Protein AF-A0A924SGI4-F1 (afdb_monomer_lite)

Sequence (155 aa):
MTSPTAPLRDCVLLQVPVRLWARTQEQTDALIRELALVAAGGNDHETPRRLTNLIAALEAYFGGATTNQEEQLFAAVEDGVEVIEELRYRLPVAAGPASRGLGVMLDEADDFCAQGKHLLTLAAGPDVVALRRWWLEQLASQLEGAPPVPWPAGA

Radius of gyration: 16.26 Å; chains: 1; bounding box: 33×49×43 Å

Secondary structure (DSSP, 8-state):
-----PPEEEEEEEEEEHHHHHHHHHHHHHHHHHHHHHHHTT---HHHHHHHHHHHHHHHHHGGGTHHHHHHHHHHHHTT-SEEEEEEEEEETTHHHHHHHHHHHHHHHHHHHHH-TT-GGGPPPHHHHHHHHHHHHHHHHHHHTPPP-PPPTT-

Foldseek 3Di:
DPDPDFDKDKFKEFFAFLVLVVVLVVLVVVLLVVLVVVVVVPDPDPLSVVLNVLVVVCCVQCVVQCVVLVVVSVVCVVVVPRTDRMGMTITGLVVQVSLVVNLVSVVVSLVVLVPDPPNVVSNDDPSSNLSSVLVSNSVNVVSVPDDGDYDDPPD

Structure (mmCIF, N/CA/C/O backbone):
data_AF-A0A924SGI4-F1
#
_entry.id   AF-A0A924SGI4-F1
#
loop_
_atom_site.group_PDB
_atom_site.id
_atom_site.type_symbol
_atom_site.label_atom_id
_atom_site.label_alt_id
_atom_site.label_comp_id
_atom_site.label_asym_id
_atom_site.label_entity_id
_atom_site.label_seq_id
_atom_site.pdbx_PDB_ins_code
_atom_site.Cartn_x
_atom_site.Cartn_y
_atom_site.Cartn_z
_atom_site.occupancy
_atom_site.B_iso_or_equiv
_atom_site.auth_seq_id
_atom_site.auth_comp_id
_atom_site.auth_asym_id
_atom_site.auth_atom_id
_atom_site.pdbx_PDB_model_num
ATOM 1 N N . MET A 1 1 ? 18.188 27.470 -8.641 1.00 36.84 1 MET A N 1
ATOM 2 C CA . MET A 1 1 ? 16.785 27.335 -9.082 1.00 36.84 1 MET A CA 1
ATOM 3 C C . MET A 1 1 ? 16.072 26.504 -8.035 1.00 36.84 1 MET A C 1
ATOM 5 O O . MET A 1 1 ? 16.322 25.312 -7.957 1.00 36.84 1 MET A O 1
ATOM 9 N N . THR A 1 2 ? 15.308 27.138 -7.152 1.00 39.72 2 THR A N 1
ATOM 10 C CA . THR A 1 2 ? 14.459 26.454 -6.171 1.00 39.72 2 THR A CA 1
ATOM 11 C C . THR A 1 2 ? 13.339 25.757 -6.935 1.00 39.72 2 THR A C 1
ATOM 13 O O . THR A 1 2 ? 12.491 26.429 -7.519 1.00 39.72 2 THR A O 1
ATOM 16 N N . SER A 1 3 ? 13.369 24.425 -7.007 1.00 44.03 3 SER A N 1
ATOM 17 C CA . SER A 1 3 ? 12.236 23.654 -7.523 1.00 44.03 3 SER A CA 1
ATOM 18 C C . SER A 1 3 ? 10.982 24.058 -6.742 1.00 44.03 3 SER A C 1
ATOM 20 O O . SER A 1 3 ? 11.062 24.144 -5.513 1.00 44.03 3 SER A O 1
ATOM 22 N N . PRO A 1 4 ? 9.844 24.343 -7.397 1.00 52.75 4 PRO A N 1
ATOM 23 C CA . PRO A 1 4 ? 8.608 24.596 -6.673 1.00 52.75 4 PRO A CA 1
ATOM 24 C C . PRO A 1 4 ? 8.286 23.353 -5.839 1.00 52.75 4 PRO A C 1
ATOM 26 O O . PRO A 1 4 ? 8.143 22.258 -6.382 1.00 52.75 4 PRO A O 1
ATOM 29 N N . THR A 1 5 ? 8.233 23.507 -4.515 1.00 67.12 5 THR A N 1
ATOM 30 C CA . THR A 1 5 ? 7.792 22.447 -3.607 1.00 67.12 5 THR A CA 1
ATOM 31 C C . THR A 1 5 ? 6.384 22.044 -4.032 1.00 67.12 5 THR A C 1
ATOM 33 O O . THR A 1 5 ? 5.474 22.872 -4.013 1.00 67.12 5 THR A O 1
ATOM 36 N N . ALA A 1 6 ? 6.218 20.802 -4.493 1.00 73.25 6 ALA A N 1
ATOM 37 C CA . ALA A 1 6 ? 4.920 20.296 -4.915 1.00 73.25 6 ALA A CA 1
ATOM 38 C C . ALA A 1 6 ? 3.900 20.468 -3.771 1.00 73.25 6 ALA A C 1
ATOM 40 O O . ALA A 1 6 ? 4.258 20.252 -2.609 1.00 73.25 6 ALA A O 1
ATOM 41 N N . PRO A 1 7 ? 2.648 20.872 -4.063 1.00 88.62 7 PRO A N 1
ATOM 42 C CA . PRO A 1 7 ? 1.644 21.060 -3.025 1.00 88.62 7 PRO A CA 1
ATOM 43 C C . PRO A 1 7 ? 1.430 19.746 -2.269 1.00 88.62 7 PRO A C 1
ATOM 45 O O . PRO A 1 7 ? 1.254 18.695 -2.886 1.00 88.62 7 PRO A O 1
ATOM 48 N N . LEU A 1 8 ? 1.464 19.820 -0.939 1.00 91.50 8 LEU A N 1
ATOM 49 C CA . LEU A 1 8 ? 1.222 18.688 -0.047 1.00 91.50 8 LEU A CA 1
ATOM 50 C C . LEU A 1 8 ? -0.250 18.640 0.364 1.00 91.50 8 LEU A C 1
ATOM 52 O O . LEU A 1 8 ? -0.884 19.685 0.533 1.00 91.50 8 LEU A O 1
ATOM 56 N N . ARG A 1 9 ? -0.768 17.436 0.593 1.00 94.50 9 ARG A N 1
ATOM 57 C CA . ARG A 1 9 ? -2.096 17.195 1.152 1.00 94.50 9 ARG A CA 1
ATOM 58 C C . ARG A 1 9 ? -2.033 16.090 2.201 1.00 94.50 9 ARG A C 1
ATOM 60 O O . ARG A 1 9 ? -1.234 15.162 2.084 1.00 94.50 9 ARG A O 1
ATOM 67 N N . ASP A 1 10 ? -2.870 16.227 3.221 1.00 95.12 10 ASP A N 1
ATOM 68 C CA . ASP A 1 10 ? -3.023 15.208 4.249 1.00 95.12 10 ASP A CA 1
ATOM 69 C C . ASP A 1 10 ? -3.932 14.086 3.734 1.00 95.12 10 ASP A C 1
ATOM 71 O O . ASP A 1 10 ? -4.968 14.343 3.114 1.00 95.12 10 ASP A O 1
ATOM 75 N N . CYS A 1 11 ? -3.537 12.846 3.992 1.00 96.50 11 CYS A N 1
ATOM 76 C CA . CYS A 1 11 ? -4.328 11.650 3.722 1.00 96.50 11 CYS A CA 1
ATOM 77 C C . CYS A 1 11 ? -4.420 10.816 4.995 1.00 96.50 11 CYS A C 1
ATOM 79 O O . CYS A 1 11 ? -3.528 10.847 5.842 1.00 96.50 11 CYS A O 1
ATOM 81 N N . VAL A 1 12 ? -5.507 10.074 5.136 1.00 97.44 12 VAL A N 1
ATOM 82 C CA . VAL A 1 12 ? -5.800 9.274 6.316 1.00 97.44 12 VAL A CA 1
ATOM 83 C C . VAL A 1 12 ? -6.255 7.892 5.881 1.00 97.44 12 VAL A C 1
ATOM 85 O O . VAL A 1 12 ? -7.234 7.755 5.150 1.00 97.44 12 VAL A O 1
ATOM 88 N N . LEU A 1 13 ? -5.559 6.864 6.348 1.00 97.81 13 LEU A N 1
ATOM 89 C CA . LEU A 1 13 ? -6.010 5.483 6.248 1.00 97.81 13 LEU A CA 1
ATOM 90 C C . LEU A 1 13 ? -6.712 5.116 7.554 1.00 97.81 13 LEU A C 1
ATOM 92 O O . LEU A 1 13 ? -6.166 5.335 8.633 1.00 97.81 13 LEU A O 1
ATOM 96 N N . LEU A 1 14 ? -7.932 4.595 7.455 1.00 98.12 14 LEU A N 1
ATOM 97 C CA . LEU A 1 14 ? -8.770 4.271 8.609 1.00 98.12 14 LEU A CA 1
ATOM 98 C C . LEU A 1 14 ? -8.930 2.757 8.748 1.00 98.12 14 LEU A C 1
ATOM 100 O O . LEU A 1 14 ? -9.119 2.069 7.743 1.00 98.12 14 LEU A O 1
ATOM 104 N N . GLN A 1 15 ? -8.934 2.269 9.991 1.00 97.56 15 GLN A N 1
ATOM 105 C CA . GLN A 1 15 ? -9.125 0.850 10.330 1.00 97.56 15 GLN A CA 1
ATOM 106 C C . GLN A 1 15 ? -8.076 -0.079 9.695 1.00 97.56 15 GLN A C 1
ATOM 108 O O . GLN A 1 15 ? -8.408 -1.146 9.187 1.00 97.56 15 GLN A O 1
ATOM 113 N N . VAL A 1 16 ? -6.803 0.319 9.696 1.00 97.31 16 VAL A N 1
ATOM 114 C CA . VAL A 1 16 ? -5.733 -0.433 9.025 1.00 97.31 16 VAL A CA 1
ATOM 115 C C . VAL A 1 16 ? -5.503 -1.785 9.722 1.00 97.31 16 VAL A C 1
ATOM 117 O O . VAL A 1 16 ? -5.109 -1.785 10.891 1.00 97.31 16 VAL A O 1
ATOM 120 N N . PRO A 1 17 ? -5.689 -2.930 9.033 1.00 97.00 17 PRO A N 1
ATOM 121 C CA . PRO A 1 17 ? -5.490 -4.258 9.613 1.00 97.00 17 PRO A CA 1
ATOM 122 C C . PRO A 1 17 ? -3.997 -4.614 9.656 1.00 97.00 17 PRO A C 1
ATOM 124 O O . PRO A 1 17 ? -3.409 -5.023 8.652 1.00 97.00 17 PRO A O 1
ATOM 127 N N . VAL A 1 18 ? -3.373 -4.495 10.825 1.00 95.94 18 VAL A N 1
ATOM 128 C CA . VAL A 1 18 ? -1.908 -4.54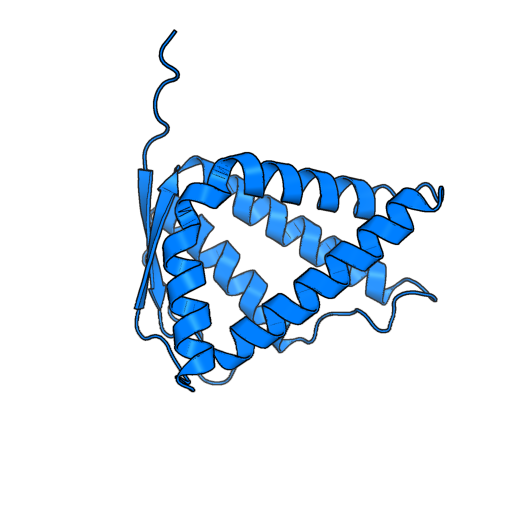8 10.993 1.00 95.94 18 VAL A CA 1
ATOM 129 C C . VAL A 1 18 ? -1.319 -5.885 10.534 1.00 95.94 18 VAL A C 1
ATOM 131 O O . VAL A 1 18 ? -0.344 -5.914 9.784 1.00 95.94 18 VAL A O 1
ATOM 134 N N . ARG A 1 19 ? -1.943 -7.013 10.897 1.00 94.25 19 ARG A N 1
ATOM 135 C CA . ARG A 1 19 ? -1.467 -8.344 10.471 1.00 94.25 19 ARG A CA 1
ATOM 136 C C . ARG A 1 19 ? -1.589 -8.567 8.965 1.00 94.25 19 ARG A C 1
ATOM 138 O O . ARG A 1 19 ? -0.744 -9.228 8.366 1.00 94.25 19 ARG A O 1
ATOM 145 N N . LEU A 1 20 ? -2.651 -8.053 8.344 1.00 94.25 20 LEU A N 1
ATOM 146 C CA . LEU A 1 20 ? -2.824 -8.157 6.895 1.00 94.25 20 LEU A CA 1
ATOM 147 C C . LEU A 1 20 ? -1.830 -7.249 6.167 1.00 94.25 20 LEU A C 1
ATOM 149 O O . LEU A 1 20 ? -1.274 -7.664 5.151 1.00 94.25 20 LEU A O 1
ATOM 153 N N . TRP A 1 21 ? -1.553 -6.066 6.718 1.00 94.75 21 TRP A N 1
ATOM 154 C CA . TRP A 1 21 ? -0.493 -5.190 6.233 1.00 94.75 21 TRP A CA 1
ATOM 155 C C . TRP A 1 21 ? 0.870 -5.883 6.271 1.00 94.75 21 TRP A C 1
ATOM 157 O O . TRP A 1 21 ? 1.521 -5.952 5.233 1.00 94.75 21 TRP A O 1
ATOM 167 N N . ALA A 1 22 ? 1.256 -6.485 7.400 1.00 93.25 22 ALA A N 1
ATOM 168 C CA . ALA A 1 22 ? 2.538 -7.180 7.529 1.00 93.25 22 ALA A CA 1
ATOM 169 C C . ALA A 1 22 ? 2.699 -8.297 6.480 1.00 93.25 22 ALA A C 1
ATOM 171 O O . ALA A 1 22 ? 3.685 -8.334 5.748 1.00 93.25 22 ALA A O 1
ATOM 172 N N . ARG A 1 23 ? 1.674 -9.146 6.314 1.00 91.38 23 ARG A N 1
ATOM 173 C CA . ARG A 1 23 ? 1.669 -10.199 5.278 1.00 91.38 23 ARG A CA 1
ATOM 174 C C . ARG A 1 23 ? 1.727 -9.632 3.857 1.00 91.38 23 ARG A C 1
ATOM 176 O O . ARG A 1 23 ? 2.342 -10.231 2.980 1.00 91.38 23 ARG A O 1
ATOM 183 N N . THR A 1 24 ? 1.086 -8.488 3.625 1.00 90.44 24 THR A N 1
ATOM 184 C CA . THR A 1 24 ? 1.132 -7.788 2.333 1.00 90.44 24 THR A CA 1
ATOM 185 C C . THR A 1 24 ? 2.537 -7.271 2.035 1.00 90.44 24 THR A C 1
ATOM 187 O O . THR A 1 24 ? 2.972 -7.391 0.891 1.00 90.44 24 THR A O 1
ATOM 190 N N . GLN A 1 25 ? 3.262 -6.754 3.035 1.00 88.81 25 GLN A N 1
ATOM 191 C CA . GLN A 1 25 ? 4.662 -6.342 2.872 1.00 88.81 25 GLN A CA 1
ATOM 192 C C . GLN A 1 25 ? 5.547 -7.536 2.507 1.00 88.81 25 GLN A C 1
ATOM 194 O O . GLN A 1 25 ? 6.202 -7.509 1.472 1.00 88.81 25 GLN A O 1
ATOM 199 N N . GLU A 1 26 ? 5.472 -8.630 3.272 1.00 87.81 26 GLU A N 1
ATOM 200 C CA . GLU A 1 26 ? 6.257 -9.846 3.007 1.00 87.81 26 GLU A CA 1
ATOM 201 C C . GLU A 1 26 ? 6.033 -10.397 1.588 1.00 87.81 26 GLU A C 1
ATOM 203 O O . GLU A 1 26 ? 6.987 -10.760 0.894 1.00 87.81 26 GLU A O 1
ATOM 208 N N . GLN A 1 27 ? 4.776 -10.445 1.132 1.00 85.50 27 GLN A N 1
ATOM 209 C CA . GLN A 1 27 ? 4.447 -10.917 -0.216 1.00 85.50 27 GLN A CA 1
ATOM 210 C C . GLN A 1 27 ? 4.896 -9.940 -1.304 1.00 85.50 27 GLN A C 1
ATOM 212 O O . GLN A 1 27 ? 5.402 -10.375 -2.339 1.00 85.50 27 GLN A O 1
ATOM 217 N N . THR A 1 28 ? 4.745 -8.634 -1.079 1.00 82.56 28 THR A N 1
ATOM 218 C CA . THR A 1 28 ? 5.187 -7.613 -2.038 1.00 82.56 28 THR A CA 1
ATOM 219 C C . THR A 1 28 ? 6.709 -7.638 -2.191 1.00 82.56 28 THR A C 1
ATOM 221 O O . THR A 1 28 ? 7.205 -7.633 -3.316 1.00 82.56 28 THR A O 1
ATOM 224 N N . ASP A 1 29 ? 7.455 -7.781 -1.095 1.00 85.12 29 ASP A N 1
ATOM 225 C CA . ASP A 1 29 ? 8.917 -7.893 -1.109 1.00 85.12 29 ASP A CA 1
ATOM 226 C C . ASP A 1 29 ? 9.397 -9.152 -1.838 1.00 85.12 29 ASP A C 1
ATOM 228 O O . ASP A 1 29 ? 10.349 -9.106 -2.628 1.00 85.12 29 ASP A O 1
ATOM 232 N N . ALA A 1 30 ? 8.731 -10.287 -1.599 1.00 84.19 30 ALA A N 1
ATOM 233 C CA . ALA A 1 30 ? 9.010 -11.529 -2.311 1.00 84.19 30 ALA A CA 1
ATOM 234 C C . ALA A 1 30 ? 8.760 -11.370 -3.819 1.00 84.19 30 ALA A C 1
ATOM 236 O O . ALA A 1 30 ? 9.618 -11.730 -4.625 1.00 84.19 30 ALA A O 1
ATOM 237 N N . LEU A 1 31 ? 7.631 -10.764 -4.202 1.00 81.94 31 LEU A N 1
ATOM 238 C CA . LEU A 1 31 ? 7.294 -10.490 -5.598 1.00 81.94 31 LEU A CA 1
ATOM 239 C C . LEU A 1 31 ? 8.346 -9.593 -6.268 1.00 81.94 31 LEU A C 1
ATOM 241 O O . LEU A 1 31 ? 8.846 -9.930 -7.340 1.00 81.94 31 LEU A O 1
ATOM 245 N N . ILE A 1 32 ? 8.724 -8.479 -5.635 1.00 81.44 32 ILE A N 1
ATOM 246 C CA . ILE A 1 32 ? 9.721 -7.540 -6.172 1.00 81.44 32 ILE A CA 1
ATOM 247 C C . ILE A 1 32 ? 11.064 -8.238 -6.390 1.00 81.44 32 ILE A C 1
ATOM 249 O O . ILE A 1 32 ? 11.677 -8.082 -7.450 1.00 81.44 32 ILE A O 1
ATOM 253 N N . ARG A 1 33 ? 11.519 -9.033 -5.413 1.00 83.56 33 ARG A N 1
ATOM 254 C CA . ARG A 1 33 ? 12.778 -9.783 -5.510 1.00 83.56 33 ARG A CA 1
ATOM 255 C C . ARG A 1 33 ? 12.776 -10.737 -6.700 1.00 83.56 33 ARG A C 1
ATOM 257 O O . ARG A 1 33 ? 13.743 -10.778 -7.457 1.00 83.56 33 ARG A O 1
ATOM 264 N N . GLU A 1 34 ? 11.697 -11.483 -6.876 1.00 82.06 34 GLU A N 1
ATOM 265 C CA . GLU A 1 34 ? 11.568 -12.470 -7.947 1.00 82.06 34 GLU A CA 1
ATOM 266 C C . GLU A 1 34 ? 11.459 -11.801 -9.322 1.00 82.06 34 GLU A C 1
ATOM 268 O O . GLU A 1 34 ? 12.141 -12.201 -10.267 1.00 82.06 34 GLU A O 1
ATOM 273 N N . LEU A 1 35 ? 10.703 -10.706 -9.437 1.00 79.25 35 LEU A N 1
ATOM 274 C CA . LEU A 1 35 ? 10.652 -9.908 -10.664 1.00 79.25 35 LEU A CA 1
ATOM 275 C C . LEU A 1 35 ? 12.019 -9.313 -11.024 1.00 79.25 35 LEU A C 1
ATOM 277 O O . LEU A 1 35 ? 12.377 -9.278 -12.203 1.00 79.25 35 LEU A O 1
ATOM 281 N N . ALA A 1 36 ? 12.809 -8.893 -10.033 1.00 81.56 36 ALA A N 1
ATOM 282 C CA . ALA A 1 36 ? 14.176 -8.431 -10.256 1.00 81.56 36 ALA A CA 1
ATOM 283 C C . ALA A 1 36 ? 15.087 -9.555 -10.784 1.00 81.56 36 ALA A C 1
ATOM 285 O O . ALA A 1 36 ? 15.871 -9.322 -11.706 1.00 81.56 36 ALA A O 1
ATOM 286 N N . LEU A 1 37 ? 14.952 -10.783 -10.267 1.00 81.50 37 LEU A N 1
ATOM 287 C CA . LEU A 1 37 ? 15.678 -11.953 -10.777 1.00 81.50 37 LEU A CA 1
ATOM 288 C C . LEU A 1 37 ? 15.281 -12.284 -12.222 1.00 81.50 37 LEU A C 1
ATOM 290 O O . LEU A 1 37 ? 16.154 -12.510 -13.062 1.00 81.50 37 LEU A O 1
ATOM 294 N N . VAL A 1 38 ? 13.983 -12.253 -12.537 1.00 79.12 38 VAL A N 1
ATOM 295 C CA . VAL A 1 38 ? 13.476 -12.475 -13.902 1.00 79.12 38 VAL A CA 1
ATOM 296 C C . VAL A 1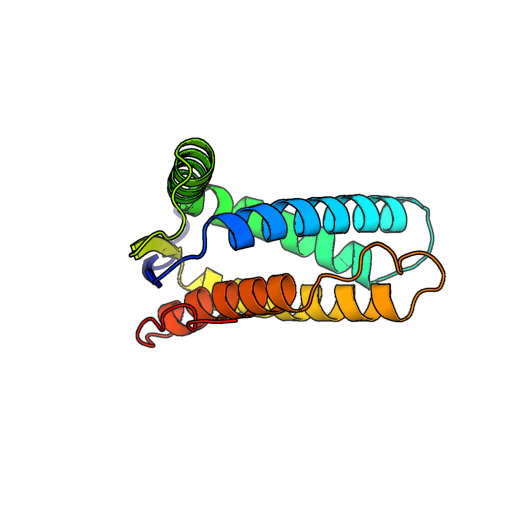 38 ? 13.997 -11.404 -14.863 1.00 79.12 38 VAL A C 1
ATOM 298 O O . VAL A 1 38 ? 14.455 -11.742 -15.954 1.00 79.12 38 VAL A O 1
ATOM 301 N N . ALA A 1 39 ? 13.988 -10.132 -14.452 1.00 78.00 39 ALA A N 1
ATOM 302 C CA . ALA A 1 39 ? 14.514 -9.026 -15.251 1.00 78.00 39 ALA A CA 1
ATOM 303 C C . ALA A 1 39 ? 16.030 -9.144 -15.501 1.00 78.00 39 ALA A C 1
ATOM 305 O O . ALA A 1 39 ? 16.506 -8.792 -16.580 1.00 78.00 39 ALA A O 1
ATOM 306 N N . ALA A 1 40 ? 16.793 -9.659 -14.531 1.00 78.06 40 ALA A N 1
ATOM 307 C CA . ALA A 1 40 ? 18.234 -9.880 -14.661 1.00 78.06 40 ALA A CA 1
ATOM 308 C C . ALA A 1 40 ? 18.588 -11.125 -15.498 1.00 78.06 40 ALA A C 1
ATOM 310 O O . ALA A 1 40 ? 19.658 -11.176 -16.104 1.00 78.06 40 ALA A O 1
ATOM 311 N N . GLY A 1 41 ? 17.698 -12.121 -15.557 1.00 73.12 41 GLY A N 1
ATOM 312 C CA . GLY A 1 41 ? 17.908 -13.406 -16.233 1.00 73.12 41 GLY A CA 1
ATOM 313 C C . GLY A 1 41 ? 17.927 -13.364 -17.767 1.00 73.12 41 GLY A C 1
ATOM 314 O O . GLY A 1 41 ? 18.056 -14.413 -18.392 1.00 73.12 41 GLY A O 1
ATOM 315 N N . GLY A 1 42 ? 17.794 -12.188 -18.389 1.00 59.12 42 GLY A N 1
ATOM 316 C CA . GLY A 1 42 ? 17.930 -12.007 -19.840 1.00 59.12 42 GLY A CA 1
ATOM 317 C C . GLY A 1 42 ? 16.740 -12.488 -20.680 1.00 59.12 42 GLY A C 1
ATOM 318 O O . GLY A 1 42 ? 16.798 -12.401 -21.905 1.00 59.12 42 GLY A O 1
ATOM 319 N N . ASN A 1 43 ? 15.657 -12.959 -20.052 1.00 61.94 43 ASN A N 1
ATOM 320 C CA . ASN A 1 43 ? 14.380 -13.122 -20.740 1.00 61.94 43 ASN A CA 1
ATOM 321 C C . ASN A 1 43 ? 13.763 -11.733 -20.965 1.00 61.94 43 ASN A C 1
ATOM 323 O O . ASN A 1 43 ? 13.666 -10.939 -20.030 1.00 61.94 43 ASN A O 1
ATOM 327 N N . ASP A 1 44 ? 13.351 -11.441 -22.200 1.00 62.34 44 ASP A N 1
ATOM 328 C CA . ASP A 1 44 ? 12.823 -10.138 -22.627 1.00 62.34 44 ASP A CA 1
ATOM 329 C C . ASP A 1 44 ? 11.383 -9.928 -22.117 1.00 62.34 44 ASP A C 1
ATOM 331 O O . ASP A 1 44 ? 10.407 -9.924 -22.867 1.00 62.34 44 ASP A O 1
ATOM 335 N N . HIS A 1 45 ? 11.227 -9.847 -20.795 1.00 70.12 45 HIS A N 1
ATOM 336 C CA . HIS A 1 45 ? 9.950 -9.585 -20.146 1.00 70.12 45 HIS A CA 1
ATOM 337 C C . HIS A 1 45 ? 9.850 -8.099 -19.798 1.00 70.12 45 HIS A C 1
ATOM 339 O O . HIS A 1 45 ? 10.527 -7.587 -18.903 1.00 70.12 45 HIS A O 1
ATOM 345 N N . GLU A 1 46 ? 8.975 -7.393 -20.513 1.00 78.25 46 GLU A N 1
ATOM 346 C CA . GLU A 1 46 ? 8.762 -5.956 -20.330 1.00 78.25 46 GLU A CA 1
ATOM 347 C C . GLU A 1 46 ? 8.157 -5.626 -18.952 1.00 78.25 46 GLU A C 1
ATOM 349 O O . GLU A 1 46 ? 8.575 -4.653 -18.318 1.00 78.25 46 GLU A O 1
ATOM 354 N N . THR A 1 47 ? 7.223 -6.454 -18.466 1.00 79.94 47 THR A N 1
ATOM 355 C CA . THR A 1 47 ? 6.464 -6.224 -17.223 1.00 79.94 47 THR A CA 1
ATOM 356 C C . THR A 1 47 ? 7.350 -6.173 -15.968 1.00 79.94 47 THR A C 1
ATOM 358 O O . THR A 1 47 ? 7.318 -5.142 -15.291 1.00 79.94 47 THR A O 1
ATOM 361 N N . PRO A 1 48 ? 8.214 -7.174 -15.670 1.00 80.31 48 PRO A N 1
ATOM 362 C CA . PRO A 1 48 ? 9.111 -7.116 -14.511 1.00 80.31 48 PRO A CA 1
ATOM 363 C C . PRO A 1 48 ? 10.007 -5.872 -14.500 1.00 80.31 48 PRO A C 1
ATOM 365 O O . PRO A 1 48 ? 10.150 -5.220 -13.469 1.00 80.31 48 PRO A O 1
ATOM 368 N N . ARG A 1 49 ? 10.566 -5.492 -15.658 1.00 80.62 49 ARG A N 1
ATOM 369 C CA . ARG A 1 49 ? 11.444 -4.318 -15.784 1.00 80.62 49 ARG A CA 1
ATOM 370 C C . ARG A 1 49 ? 10.699 -3.003 -15.558 1.00 80.62 49 ARG A C 1
ATOM 372 O O . ARG A 1 49 ? 11.245 -2.070 -14.975 1.00 80.62 49 ARG A O 1
ATOM 379 N N . ARG A 1 50 ? 9.469 -2.887 -16.061 1.00 83.38 50 ARG A N 1
ATOM 380 C CA . ARG A 1 50 ? 8.654 -1.678 -15.884 1.00 83.38 50 ARG A CA 1
ATOM 381 C C . ARG A 1 50 ? 8.248 -1.481 -14.428 1.00 83.38 50 ARG A C 1
ATOM 383 O O . ARG A 1 50 ? 8.370 -0.363 -13.933 1.00 83.38 50 ARG A O 1
ATOM 390 N N . LEU A 1 51 ? 7.832 -2.551 -13.755 1.00 79.88 51 LEU A N 1
ATOM 391 C CA . LEU A 1 51 ? 7.415 -2.489 -12.358 1.00 79.88 51 LEU A CA 1
ATOM 392 C C . LEU A 1 51 ? 8.584 -2.141 -11.424 1.00 79.88 51 LEU A C 1
ATOM 394 O O . LEU A 1 51 ? 8.450 -1.223 -10.618 1.00 79.88 51 LEU A O 1
ATOM 398 N N . THR A 1 52 ? 9.753 -2.777 -11.571 1.00 80.88 52 THR A N 1
ATOM 399 C CA . THR A 1 52 ? 10.923 -2.454 -10.729 1.00 80.88 52 THR A CA 1
ATOM 400 C C . THR A 1 52 ? 11.397 -1.011 -10.911 1.00 80.88 52 THR A C 1
ATOM 402 O O . THR A 1 52 ? 11.706 -0.338 -9.930 1.00 80.88 52 THR A O 1
ATOM 405 N N . ASN A 1 53 ? 11.380 -0.491 -12.143 1.00 84.62 53 ASN A N 1
ATOM 406 C CA . ASN A 1 53 ? 11.705 0.913 -12.408 1.00 84.62 53 ASN A CA 1
ATOM 407 C C . ASN A 1 53 ? 10.695 1.883 -11.778 1.00 84.62 53 ASN A C 1
ATOM 409 O O . ASN A 1 53 ? 11.093 2.934 -11.274 1.00 84.62 53 ASN A O 1
ATOM 413 N N . LEU A 1 54 ? 9.398 1.557 -11.817 1.00 83.31 54 LEU A N 1
ATOM 414 C CA . LEU A 1 54 ? 8.370 2.397 -11.207 1.00 83.31 54 LEU A CA 1
ATOM 415 C C . LEU A 1 54 ? 8.525 2.437 -9.684 1.00 83.31 54 LEU A C 1
ATOM 417 O O . LEU A 1 54 ? 8.488 3.521 -9.111 1.00 83.31 54 LEU A O 1
ATOM 421 N N . ILE A 1 55 ? 8.745 1.288 -9.042 1.00 82.12 55 ILE A N 1
ATOM 422 C CA . ILE A 1 55 ? 8.948 1.203 -7.588 1.00 82.12 55 ILE A CA 1
ATOM 423 C C . ILE A 1 55 ? 10.161 2.036 -7.167 1.00 82.12 55 ILE A C 1
ATOM 425 O O . ILE A 1 55 ? 10.022 2.918 -6.323 1.00 82.12 55 ILE A O 1
ATOM 429 N N . ALA A 1 56 ? 11.308 1.858 -7.831 1.00 83.56 56 ALA A N 1
ATOM 430 C CA . ALA A 1 56 ? 12.516 2.627 -7.532 1.00 83.56 56 ALA A CA 1
ATOM 431 C C . ALA A 1 56 ? 12.306 4.145 -7.700 1.00 83.56 56 ALA A C 1
ATOM 433 O O . ALA A 1 56 ? 12.822 4.947 -6.921 1.00 83.56 56 ALA A O 1
ATOM 434 N N . ALA A 1 57 ? 11.525 4.561 -8.704 1.00 83.06 57 ALA A N 1
ATOM 435 C CA . ALA A 1 57 ? 11.166 5.963 -8.871 1.00 83.06 57 ALA A CA 1
ATOM 436 C C . ALA A 1 57 ? 10.281 6.457 -7.713 1.00 83.06 57 ALA A C 1
ATOM 438 O O . ALA A 1 57 ? 10.547 7.515 -7.148 1.00 83.06 57 ALA A O 1
ATOM 439 N N . LEU A 1 58 ? 9.251 5.701 -7.329 1.00 80.94 58 LEU A N 1
ATOM 440 C CA . LEU A 1 58 ? 8.352 6.075 -6.235 1.00 80.94 58 LEU A CA 1
ATOM 441 C C . LEU A 1 58 ? 9.084 6.189 -4.896 1.00 80.94 58 LEU A C 1
ATOM 443 O O . LEU A 1 58 ? 8.882 7.175 -4.193 1.00 80.94 58 LEU A O 1
ATOM 447 N N . GLU A 1 59 ? 9.972 5.249 -4.577 1.00 82.56 59 GLU A N 1
ATOM 448 C CA . GLU A 1 59 ? 10.818 5.305 -3.380 1.00 82.56 59 GLU A CA 1
ATOM 449 C C . GLU A 1 59 ? 11.694 6.564 -3.373 1.00 82.56 59 GLU A C 1
ATOM 451 O O . GLU A 1 59 ? 11.737 7.290 -2.379 1.00 82.56 59 GLU A O 1
ATOM 456 N N . ALA A 1 60 ? 12.327 6.888 -4.505 1.00 81.62 60 ALA A N 1
ATOM 457 C CA . ALA A 1 60 ? 13.166 8.077 -4.625 1.00 81.62 60 ALA A CA 1
ATOM 458 C C . ALA A 1 60 ? 12.379 9.393 -4.469 1.00 81.62 60 ALA A C 1
ATOM 460 O O . ALA A 1 60 ? 12.909 10.369 -3.934 1.00 81.62 60 ALA A O 1
ATOM 461 N N . TYR A 1 61 ? 11.128 9.439 -4.938 1.00 76.88 61 TYR A N 1
ATOM 462 C CA . TYR A 1 61 ? 10.299 10.647 -4.895 1.00 76.88 61 TYR A CA 1
ATOM 463 C C . TYR A 1 61 ? 9.483 10.799 -3.606 1.00 76.88 61 TYR A C 1
ATOM 465 O O . TYR A 1 61 ? 9.214 11.932 -3.198 1.00 76.88 61 TYR A O 1
ATOM 473 N N . PHE A 1 62 ? 9.081 9.695 -2.972 1.00 76.88 62 PHE A N 1
ATOM 474 C CA . PHE A 1 62 ? 8.102 9.703 -1.882 1.00 76.88 62 PHE A CA 1
ATOM 475 C C . PHE A 1 62 ? 8.551 8.982 -0.607 1.00 76.88 62 PHE A C 1
ATOM 477 O O . PHE A 1 62 ? 7.905 9.183 0.417 1.00 76.88 62 PHE A O 1
ATOM 484 N N . GLY A 1 63 ? 9.655 8.225 -0.610 1.00 75.69 63 GLY A N 1
ATOM 485 C CA . GLY A 1 63 ? 10.059 7.402 0.541 1.00 75.69 63 GLY A CA 1
ATOM 486 C C . GLY A 1 63 ? 10.295 8.195 1.832 1.00 75.69 63 GLY A C 1
ATOM 487 O O . GLY A 1 63 ? 9.922 7.762 2.916 1.00 75.69 63 GLY A O 1
ATOM 488 N N . GLY A 1 64 ? 10.811 9.425 1.734 1.00 79.31 64 GLY A N 1
ATOM 489 C CA . GLY A 1 64 ? 10.970 10.295 2.908 1.00 79.31 64 GLY A CA 1
ATOM 490 C C . GLY A 1 64 ? 9.650 10.802 3.508 1.00 79.31 64 GLY A C 1
ATOM 491 O O . GLY A 1 64 ? 9.636 11.284 4.637 1.00 79.31 64 GLY A O 1
ATOM 492 N N . ALA A 1 65 ? 8.541 10.727 2.764 1.00 77.38 65 ALA A N 1
ATOM 493 C CA . ALA A 1 65 ? 7.224 11.170 3.217 1.00 77.38 65 ALA A CA 1
ATOM 494 C C . ALA A 1 65 ? 6.429 10.070 3.948 1.00 77.38 65 ALA A C 1
ATOM 496 O O . ALA A 1 65 ? 5.382 10.381 4.518 1.00 77.38 65 ALA A O 1
ATOM 497 N N . THR A 1 66 ? 6.907 8.817 3.932 1.00 83.19 66 THR A N 1
ATOM 498 C CA . THR A 1 66 ? 6.227 7.644 4.518 1.00 83.19 66 THR A CA 1
ATOM 499 C C . THR A 1 66 ? 6.980 6.996 5.681 1.00 83.19 66 THR A C 1
ATOM 501 O O . THR A 1 66 ? 6.392 6.180 6.387 1.00 83.19 66 THR A O 1
ATOM 504 N N . THR A 1 67 ? 8.237 7.382 5.938 1.00 83.44 67 THR A N 1
ATOM 505 C CA . THR A 1 67 ? 9.114 6.736 6.936 1.00 83.44 67 THR A CA 1
ATOM 506 C C . THR A 1 67 ? 8.502 6.662 8.338 1.00 83.44 67 THR A C 1
ATOM 508 O O . THR A 1 67 ? 8.550 5.621 8.981 1.00 83.44 67 THR A O 1
ATOM 511 N N . ASN A 1 68 ? 7.881 7.742 8.821 1.00 87.19 68 ASN A N 1
ATOM 512 C CA . ASN A 1 68 ? 7.287 7.758 10.164 1.00 87.19 68 ASN A CA 1
ATOM 513 C C . ASN A 1 68 ? 6.101 6.780 10.274 1.00 87.19 68 ASN A C 1
ATOM 515 O O . ASN A 1 68 ? 5.922 6.102 11.280 1.00 87.19 68 ASN A O 1
ATOM 519 N N . GLN A 1 69 ? 5.300 6.680 9.214 1.00 92.50 69 GLN A N 1
ATOM 520 C CA . GLN A 1 69 ? 4.143 5.794 9.160 1.00 92.50 69 GLN A CA 1
ATOM 521 C C . GLN A 1 69 ? 4.571 4.329 9.059 1.00 92.50 69 GLN A C 1
ATOM 523 O O . GLN A 1 69 ? 3.932 3.472 9.663 1.00 92.50 69 GLN A O 1
ATOM 528 N N . GLU A 1 70 ? 5.652 4.045 8.333 1.00 89.69 70 GLU A N 1
ATOM 529 C CA . GLU A 1 70 ? 6.284 2.723 8.307 1.00 89.69 70 GLU A CA 1
ATOM 530 C C . GLU A 1 70 ? 6.765 2.324 9.707 1.00 89.69 70 GLU A C 1
ATOM 532 O O . GLU A 1 70 ? 6.395 1.257 10.188 1.00 89.69 70 GLU A O 1
ATOM 537 N N . GLU A 1 71 ? 7.492 3.201 10.408 1.00 92.62 71 GLU A N 1
ATOM 538 C CA . GLU A 1 71 ? 7.911 2.973 11.801 1.00 92.62 71 GLU A CA 1
ATOM 539 C C . GLU A 1 71 ? 6.713 2.704 12.726 1.00 92.62 71 GLU A C 1
ATOM 541 O O . GLU A 1 71 ? 6.745 1.769 13.527 1.00 92.62 71 GLU A O 1
ATOM 546 N N . GLN A 1 72 ? 5.628 3.475 12.589 1.00 95.00 72 GLN A N 1
ATOM 547 C CA . GLN A 1 72 ? 4.403 3.275 13.365 1.00 95.00 72 GLN A CA 1
ATOM 548 C C . GLN A 1 72 ? 3.758 1.906 13.094 1.00 95.00 72 GLN A C 1
ATOM 550 O O . GLN A 1 72 ? 3.287 1.251 14.024 1.00 95.00 72 GLN A O 1
ATOM 555 N N . LEU A 1 73 ? 3.721 1.468 11.834 1.00 95.00 73 LEU A N 1
ATOM 556 C CA . LEU A 1 73 ? 3.178 0.164 11.453 1.00 95.00 73 LEU A CA 1
ATOM 557 C C . LEU A 1 73 ? 4.044 -0.986 11.972 1.00 95.00 73 LEU A C 1
ATOM 559 O O . LEU A 1 73 ? 3.501 -1.956 12.497 1.00 95.00 73 LEU A O 1
ATOM 563 N N . PHE A 1 74 ? 5.371 -0.871 11.882 1.00 94.50 74 PHE A N 1
ATOM 564 C CA . PHE A 1 74 ? 6.282 -1.873 12.434 1.00 94.50 74 PHE A CA 1
ATOM 565 C C . PHE A 1 74 ? 6.143 -1.990 13.953 1.00 94.50 74 PHE A C 1
ATOM 567 O O . PHE A 1 74 ? 5.978 -3.100 14.453 1.00 94.50 74 PHE A O 1
ATOM 574 N N . ALA A 1 75 ? 6.097 -0.867 14.675 1.00 96.31 75 ALA A N 1
ATOM 575 C CA . ALA A 1 75 ? 5.854 -0.877 16.117 1.00 96.31 75 ALA A CA 1
ATOM 576 C C . ALA A 1 75 ? 4.503 -1.531 16.462 1.00 96.31 75 ALA A C 1
ATOM 578 O O . ALA A 1 75 ? 4.418 -2.352 17.370 1.00 96.31 75 ALA A O 1
ATOM 579 N N . ALA A 1 76 ? 3.450 -1.244 15.690 1.00 96.81 76 ALA A N 1
ATOM 580 C CA . ALA A 1 76 ? 2.140 -1.866 15.879 1.00 96.81 76 ALA A CA 1
ATOM 581 C C . ALA A 1 76 ? 2.172 -3.394 15.677 1.00 96.81 76 ALA A C 1
ATOM 583 O O . ALA A 1 76 ? 1.487 -4.120 16.400 1.00 96.81 76 ALA A O 1
ATOM 584 N N . VAL A 1 77 ? 2.972 -3.893 14.725 1.00 96.25 77 VAL A N 1
ATOM 585 C CA . VAL A 1 77 ? 3.203 -5.337 14.547 1.00 96.25 77 VAL A CA 1
ATOM 586 C C . VAL A 1 77 ? 3.898 -5.930 15.771 1.00 96.25 77 VAL A C 1
ATOM 588 O O . VAL A 1 77 ? 3.451 -6.962 16.274 1.00 96.25 77 VAL A O 1
ATOM 591 N N . GLU A 1 78 ? 4.963 -5.289 16.257 1.00 96.19 78 GLU A N 1
ATOM 592 C CA . GLU A 1 78 ? 5.728 -5.747 17.425 1.00 96.19 78 GLU A CA 1
ATOM 593 C C . GLU A 1 78 ? 4.874 -5.783 18.701 1.00 96.19 78 GLU A C 1
ATOM 595 O O . GLU A 1 78 ? 4.931 -6.752 19.460 1.00 96.19 78 GLU A O 1
ATOM 600 N N . ASP A 1 79 ? 4.020 -4.776 18.887 1.00 96.94 79 ASP A N 1
ATOM 601 C CA . ASP A 1 79 ? 3.111 -4.654 20.029 1.00 96.94 79 ASP A CA 1
ATOM 602 C C . ASP A 1 79 ? 1.871 -5.567 19.926 1.00 96.94 79 ASP A C 1
ATOM 604 O O . ASP A 1 79 ? 1.068 -5.647 20.860 1.00 96.94 79 ASP A O 1
ATOM 608 N N . GLY A 1 80 ? 1.688 -6.269 18.802 1.00 96.62 80 GLY A N 1
ATOM 609 C CA . GLY A 1 80 ? 0.535 -7.142 18.574 1.00 96.62 80 GLY A CA 1
ATOM 610 C C . GLY A 1 80 ? -0.789 -6.388 18.417 1.00 96.62 80 GLY A C 1
ATOM 611 O O . GLY A 1 80 ? -1.853 -6.942 18.700 1.00 96.62 80 GLY A O 1
ATOM 612 N N . VAL A 1 81 ? -0.737 -5.129 17.979 1.00 97.62 81 VAL A N 1
ATOM 613 C CA . VAL A 1 81 ? -1.922 -4.333 17.648 1.00 97.62 81 VAL A CA 1
ATOM 614 C C . VAL A 1 81 ? -2.619 -4.971 16.449 1.00 97.62 81 VAL A C 1
ATOM 616 O O . VAL A 1 81 ? -1.994 -5.246 15.432 1.00 97.62 81 VAL A O 1
ATOM 619 N N . GLU A 1 82 ? -3.927 -5.203 16.548 1.00 96.00 82 GLU A N 1
ATOM 620 C CA . GLU A 1 82 ? -4.693 -5.799 15.444 1.00 96.00 82 GLU A CA 1
ATOM 621 C C . GLU A 1 82 ? -5.101 -4.757 14.394 1.00 96.00 82 GLU A C 1
ATOM 623 O O . GLU A 1 82 ? -5.069 -5.028 13.191 1.00 96.00 82 GLU A O 1
ATOM 628 N N . VAL A 1 83 ? -5.474 -3.557 14.849 1.00 96.75 83 VAL A N 1
ATOM 629 C CA . VAL A 1 83 ? -6.002 -2.477 14.011 1.00 96.75 83 VAL A CA 1
ATOM 630 C C . VAL A 1 83 ? -5.419 -1.135 14.442 1.00 96.75 83 VAL A C 1
ATOM 632 O O . VAL A 1 83 ? -5.434 -0.800 15.625 1.00 96.75 83 VAL A O 1
ATOM 635 N N . ILE A 1 84 ? -4.958 -0.341 13.474 1.00 97.19 84 ILE A N 1
ATOM 636 C CA . ILE A 1 84 ? -4.702 1.089 13.670 1.00 97.19 84 ILE A CA 1
ATOM 637 C C . ILE A 1 84 ? -5.953 1.850 13.227 1.00 97.19 84 ILE A C 1
ATOM 639 O O . ILE A 1 84 ? -6.312 1.845 12.049 1.00 97.19 84 ILE A O 1
ATOM 643 N N . GLU A 1 85 ? -6.611 2.516 14.176 1.00 97.12 85 GLU A N 1
ATOM 644 C CA . GLU A 1 85 ? -7.834 3.295 13.929 1.00 97.12 85 GLU A CA 1
ATOM 645 C C . GLU A 1 85 ? -7.628 4.351 12.838 1.00 97.12 85 GLU A C 1
ATOM 647 O O . GLU A 1 85 ? -8.478 4.527 11.963 1.00 97.12 85 GLU A O 1
ATOM 652 N N . GLU A 1 86 ? -6.476 5.024 12.883 1.00 96.88 86 GLU A N 1
ATOM 653 C CA . GLU A 1 86 ? -6.136 6.139 12.016 1.00 96.88 86 GLU A CA 1
ATOM 654 C C . GLU A 1 86 ? -4.622 6.226 11.773 1.00 96.88 86 GLU A C 1
ATOM 656 O O . GLU A 1 86 ? -3.837 6.361 12.713 1.00 96.88 86 GLU A O 1
ATOM 661 N N . LEU A 1 87 ? -4.216 6.198 10.504 1.00 96.88 87 LEU A N 1
ATOM 662 C CA . LEU A 1 87 ? -2.836 6.386 10.063 1.00 96.88 87 LEU A CA 1
ATOM 663 C C . LEU A 1 87 ? -2.760 7.579 9.106 1.00 96.88 87 LEU A C 1
ATOM 665 O O . LEU A 1 87 ? -3.407 7.592 8.057 1.00 96.88 87 LEU A O 1
ATOM 669 N N . ARG A 1 88 ? -1.991 8.606 9.476 1.00 96.19 88 ARG A N 1
ATOM 670 C CA . ARG A 1 88 ? -1.955 9.892 8.764 1.00 96.19 88 ARG A CA 1
ATOM 671 C C . ARG A 1 88 ? -0.712 10.018 7.905 1.00 96.19 88 ARG A C 1
ATOM 673 O O . ARG A 1 88 ? 0.391 9.840 8.402 1.00 96.19 88 ARG A O 1
ATOM 680 N N . TYR A 1 89 ? -0.894 10.450 6.667 1.00 94.25 89 TYR A N 1
ATOM 681 C CA . TYR A 1 89 ? 0.159 10.767 5.710 1.00 94.25 89 TYR A CA 1
ATOM 682 C C . TYR A 1 89 ? 0.099 12.234 5.311 1.00 94.25 89 TYR A C 1
ATOM 684 O O . TYR A 1 89 ? -0.975 12.835 5.287 1.00 94.25 89 TYR A O 1
ATOM 692 N N . ARG A 1 90 ? 1.247 12.788 4.917 1.00 92.56 90 ARG A N 1
ATOM 693 C CA . ARG A 1 90 ? 1.326 14.095 4.262 1.00 92.56 90 ARG A CA 1
ATOM 694 C C . ARG A 1 90 ? 2.119 13.964 2.972 1.00 92.56 90 ARG A C 1
ATOM 696 O O . ARG A 1 90 ? 3.345 13.920 2.995 1.00 92.56 90 ARG A O 1
ATOM 703 N N . LEU A 1 91 ? 1.411 13.896 1.850 1.00 91.69 91 LEU A N 1
ATOM 704 C CA . LEU A 1 91 ? 1.985 13.508 0.562 1.00 91.69 91 LEU A CA 1
ATOM 705 C C . LEU A 1 91 ? 1.888 14.641 -0.460 1.00 91.69 91 LEU A C 1
ATOM 707 O O . LEU A 1 91 ? 0.938 15.427 -0.426 1.00 91.69 91 LEU A O 1
ATOM 711 N N . PRO A 1 92 ? 2.831 14.731 -1.412 1.00 92.00 92 PRO A N 1
ATOM 712 C CA . PRO A 1 92 ? 2.651 15.563 -2.591 1.00 92.00 92 PRO A CA 1
ATOM 713 C C . PRO A 1 92 ? 1.417 15.124 -3.378 1.00 92.00 92 PRO A C 1
ATOM 715 O O . PRO A 1 92 ? 1.217 13.935 -3.600 1.00 92.00 92 PRO A O 1
ATOM 718 N N . VAL A 1 93 ? 0.640 16.075 -3.899 1.00 91.69 93 VAL A N 1
ATOM 719 C CA . VAL A 1 93 ? -0.521 15.778 -4.765 1.00 91.69 93 VAL A CA 1
ATOM 720 C C . VAL A 1 93 ? -0.124 14.929 -5.981 1.00 91.69 93 VAL A C 1
ATOM 722 O O . VAL A 1 93 ? -0.899 14.095 -6.441 1.00 91.69 93 VAL A O 1
ATOM 725 N N . ALA A 1 94 ? 1.117 15.072 -6.457 1.00 89.12 94 ALA A N 1
ATOM 726 C CA . ALA A 1 94 ? 1.675 14.262 -7.539 1.00 89.12 94 ALA A CA 1
ATOM 727 C C . ALA A 1 94 ? 1.765 12.755 -7.221 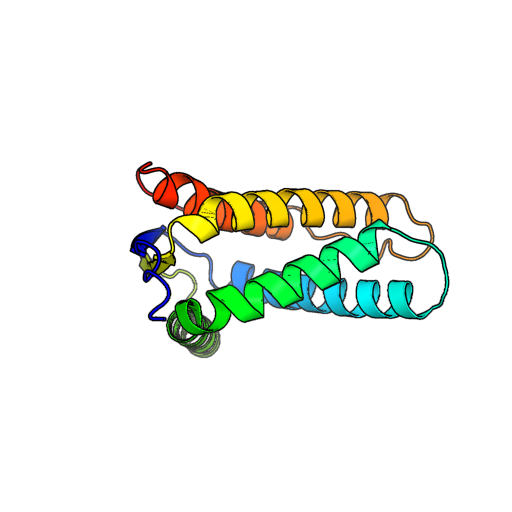1.00 89.12 94 ALA A C 1
ATOM 729 O O . ALA A 1 94 ? 1.872 11.957 -8.150 1.00 89.12 94 ALA A O 1
ATOM 730 N N . ALA A 1 95 ? 1.696 12.353 -5.947 1.00 90.38 95 ALA A N 1
ATOM 731 C CA . ALA A 1 95 ? 1.677 10.946 -5.561 1.00 90.38 95 ALA A CA 1
ATOM 732 C C . ALA A 1 95 ? 0.386 10.238 -6.000 1.00 90.38 95 ALA A C 1
ATOM 734 O O . ALA A 1 95 ? 0.426 9.041 -6.240 1.00 90.38 95 ALA A O 1
ATOM 735 N N . GLY A 1 96 ? -0.732 10.950 -6.197 1.00 92.56 96 GLY A N 1
ATOM 736 C CA . GLY A 1 96 ? -2.019 10.328 -6.535 1.00 92.56 96 GLY A CA 1
ATOM 737 C C . GLY A 1 96 ? -1.988 9.541 -7.853 1.00 92.56 96 GLY A C 1
ATOM 738 O O . GLY A 1 96 ? -2.200 8.326 -7.842 1.00 92.56 96 GLY A O 1
ATOM 739 N N . PRO A 1 97 ? -1.644 10.178 -8.990 1.00 90.69 97 PRO A N 1
ATOM 740 C CA . PRO A 1 97 ? -1.460 9.470 -10.258 1.00 90.69 97 PRO A CA 1
ATOM 741 C C . PRO A 1 97 ? -0.404 8.359 -10.180 1.00 90.69 97 PRO A C 1
ATOM 743 O O . PRO A 1 97 ? -0.542 7.324 -10.830 1.00 90.69 97 PRO A O 1
ATOM 746 N N . ALA A 1 98 ? 0.633 8.559 -9.365 1.00 88.69 98 ALA A N 1
ATOM 747 C CA . ALA A 1 98 ? 1.715 7.603 -9.179 1.00 88.69 98 ALA A CA 1
ATOM 748 C C . ALA A 1 98 ? 1.236 6.336 -8.435 1.00 88.69 98 ALA A C 1
ATOM 750 O O . ALA A 1 98 ? 1.525 5.224 -8.876 1.00 88.69 98 ALA A O 1
ATOM 751 N N . SER A 1 99 ? 0.419 6.488 -7.385 1.00 90.69 99 SER A N 1
ATOM 752 C CA . SER A 1 99 ? -0.241 5.390 -6.665 1.00 90.69 99 SER A CA 1
ATOM 753 C C . SER A 1 99 ? -1.180 4.592 -7.570 1.00 90.69 99 SER A C 1
ATOM 755 O O . SER A 1 99 ? -1.148 3.362 -7.543 1.00 90.69 99 SER A O 1
ATOM 757 N N . ARG A 1 100 ? -1.968 5.265 -8.425 1.00 92.56 100 ARG A N 1
ATOM 758 C CA . ARG A 1 100 ? -2.825 4.586 -9.417 1.00 92.56 100 ARG A CA 1
ATOM 759 C C . ARG A 1 100 ? -1.991 3.776 -10.413 1.00 92.56 100 ARG A C 1
ATOM 761 O O . ARG A 1 100 ? -2.300 2.616 -10.670 1.00 92.56 100 ARG A O 1
ATOM 768 N N . GLY A 1 101 ? -0.918 4.371 -10.942 1.00 89.88 101 GLY A N 1
ATOM 769 C CA . GLY A 1 101 ? -0.002 3.697 -11.867 1.00 89.88 101 GLY A CA 1
ATOM 770 C C . GLY A 1 101 ? 0.655 2.458 -11.255 1.00 89.88 101 GLY A C 1
ATOM 771 O O . GLY A 1 101 ? 0.734 1.422 -11.912 1.00 89.88 101 GLY A O 1
ATOM 772 N N . LEU A 1 102 ? 1.061 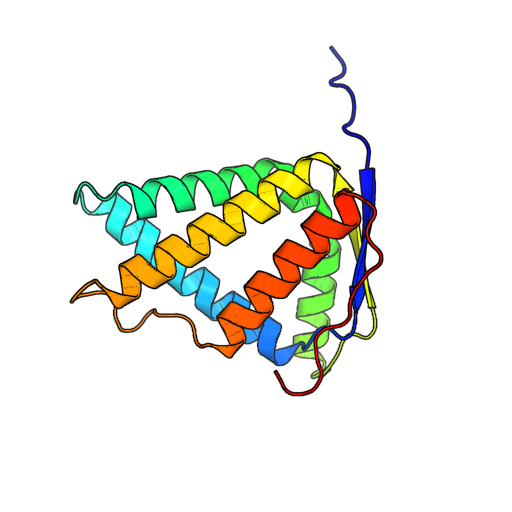2.541 -9.984 1.00 88.31 102 LEU A N 1
ATOM 773 C CA . LEU A 1 102 ? 1.608 1.401 -9.252 1.00 88.31 102 LEU A CA 1
ATOM 774 C C . LEU A 1 102 ? 0.575 0.282 -9.085 1.00 88.31 102 LEU A C 1
ATOM 776 O O . LEU A 1 102 ? 0.899 -0.878 -9.322 1.00 88.31 102 LEU A O 1
ATOM 780 N N . GLY A 1 103 ? -0.666 0.622 -8.725 1.00 89.50 103 GLY A N 1
ATOM 781 C CA . GLY A 1 103 ? -1.741 -0.358 -8.560 1.00 89.50 103 GLY A CA 1
ATOM 782 C C . GLY A 1 103 ? -2.013 -1.150 -9.839 1.00 89.50 103 GLY A C 1
ATOM 783 O O . GLY A 1 103 ? -2.074 -2.375 -9.795 1.00 89.50 103 GLY A O 1
ATOM 784 N N . VAL A 1 104 ? -2.083 -0.462 -10.985 1.00 90.12 104 VAL A N 1
ATOM 785 C CA . VAL A 1 104 ? -2.257 -1.108 -12.298 1.00 90.12 104 VAL A CA 1
ATOM 786 C C . VAL A 1 104 ? -1.099 -2.056 -12.609 1.00 90.12 104 VAL A C 1
ATOM 788 O O . VAL A 1 104 ? -1.337 -3.192 -13.005 1.00 90.12 104 VAL A O 1
ATOM 791 N N . MET A 1 105 ? 0.152 -1.633 -12.396 1.00 87.38 105 MET A N 1
ATOM 792 C CA . MET A 1 105 ? 1.305 -2.497 -12.678 1.00 87.38 105 MET A CA 1
ATOM 793 C C . MET A 1 105 ? 1.400 -3.707 -11.745 1.00 87.38 105 MET A C 1
ATOM 795 O O . MET A 1 105 ? 1.864 -4.762 -12.168 1.00 87.38 105 MET A O 1
ATOM 799 N N . LEU A 1 106 ? 0.994 -3.570 -10.482 1.00 86.25 106 LEU A N 1
ATOM 800 C CA . LEU A 1 106 ? 0.976 -4.692 -9.544 1.00 86.25 106 LEU A CA 1
ATOM 801 C C . LEU A 1 106 ? -0.120 -5.704 -9.904 1.00 86.25 106 LEU A C 1
ATOM 803 O O . LEU A 1 106 ? 0.117 -6.904 -9.811 1.00 86.25 106 LEU A O 1
ATOM 807 N N . ASP A 1 107 ? -1.271 -5.241 -10.394 1.00 87.00 107 ASP A N 1
ATOM 808 C CA . ASP A 1 107 ? -2.307 -6.123 -10.941 1.00 87.00 107 ASP A CA 1
ATOM 809 C C . ASP A 1 107 ? -1.822 -6.840 -12.222 1.00 87.00 107 ASP A C 1
ATOM 811 O O . ASP A 1 107 ? -2.002 -8.049 -12.354 1.00 87.00 107 ASP A O 1
ATOM 815 N N . GLU A 1 108 ? -1.126 -6.140 -13.128 1.00 85.81 108 GLU A N 1
ATOM 816 C CA . GLU A 1 108 ? -0.487 -6.757 -14.307 1.00 85.81 108 GLU A CA 1
ATOM 817 C C . GLU A 1 108 ? 0.574 -7.805 -13.920 1.00 85.81 108 GLU A C 1
ATOM 819 O O . GLU A 1 108 ? 0.722 -8.827 -14.595 1.00 85.81 108 GLU A O 1
ATOM 824 N N . ALA A 1 109 ? 1.332 -7.558 -12.847 1.00 81.38 109 ALA A N 1
ATOM 825 C CA . ALA A 1 109 ? 2.333 -8.493 -12.345 1.00 81.38 109 ALA A CA 1
ATOM 826 C C . ALA A 1 109 ? 1.693 -9.754 -11.751 1.00 81.38 109 ALA A C 1
ATOM 828 O O . ALA A 1 109 ? 2.173 -10.854 -12.026 1.00 81.38 109 ALA A O 1
ATOM 829 N N . ASP A 1 110 ? 0.592 -9.618 -11.010 1.00 81.75 110 ASP A N 1
ATOM 830 C CA . ASP A 1 110 ? -0.160 -10.769 -10.501 1.00 81.75 110 ASP A CA 1
ATOM 831 C C . ASP A 1 110 ? -0.725 -11.620 -11.647 1.00 81.75 110 ASP A C 1
ATOM 833 O O . ASP A 1 110 ? -0.590 -12.846 -11.626 1.00 81.75 110 ASP A O 1
ATOM 837 N N . ASP A 1 111 ? -1.279 -10.988 -12.688 1.00 82.81 111 ASP A N 1
ATOM 838 C CA . ASP A 1 111 ? -1.757 -11.682 -13.889 1.00 82.81 111 ASP A CA 1
ATOM 839 C C . ASP A 1 111 ? -0.615 -12.407 -14.617 1.00 82.81 111 ASP A C 1
ATOM 841 O O . ASP A 1 111 ? -0.762 -13.561 -15.033 1.00 82.81 111 ASP A O 1
ATOM 845 N N . PHE A 1 112 ? 0.550 -11.764 -14.740 1.00 78.12 112 PHE A N 1
ATOM 846 C CA . PHE A 1 112 ? 1.751 -12.379 -15.307 1.00 78.12 112 PHE A CA 1
ATOM 847 C C . PHE A 1 112 ? 2.196 -13.608 -14.497 1.00 78.12 112 PHE A C 1
ATOM 849 O O . PHE A 1 112 ? 2.486 -14.662 -15.073 1.00 78.12 112 PHE A O 1
ATOM 856 N N . CYS A 1 113 ? 2.200 -13.507 -13.165 1.00 76.19 113 CYS A N 1
ATOM 857 C CA . CYS A 1 113 ? 2.521 -14.613 -12.265 1.00 76.19 113 CYS A CA 1
ATOM 858 C C . CYS A 1 113 ? 1.503 -15.759 -12.367 1.00 76.19 113 CYS A 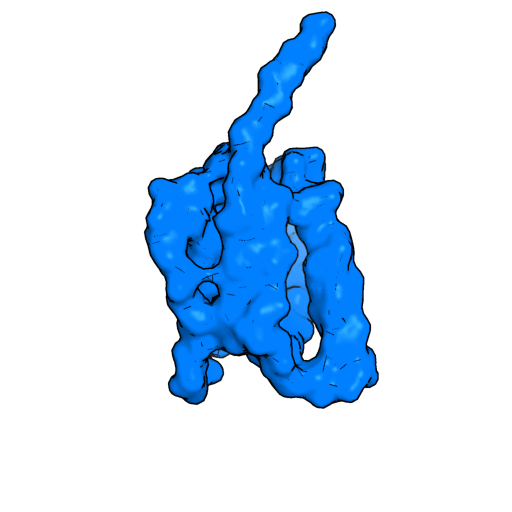C 1
ATOM 860 O O . CYS A 1 113 ? 1.907 -16.923 -12.404 1.00 76.19 113 CYS A O 1
ATOM 862 N N . ALA A 1 114 ? 0.207 -15.449 -12.475 1.00 76.62 114 ALA A N 1
ATOM 863 C CA . ALA A 1 114 ? -0.866 -16.434 -12.611 1.00 76.62 114 ALA A CA 1
ATOM 864 C C . ALA A 1 114 ? -0.836 -17.182 -13.959 1.00 76.62 114 ALA A C 1
ATOM 866 O O . ALA A 1 114 ? -1.190 -18.360 -14.028 1.00 76.62 114 ALA A O 1
ATOM 867 N N . GLN A 1 115 ? -0.405 -16.517 -15.036 1.00 74.62 115 GLN A N 1
ATOM 868 C CA . GLN A 1 115 ? -0.300 -17.105 -16.378 1.00 74.62 115 GLN A CA 1
ATOM 869 C C . GLN A 1 115 ? 1.010 -17.884 -16.598 1.00 74.62 115 GLN A C 1
ATOM 871 O O . GLN A 1 115 ? 1.075 -18.780 -17.448 1.00 74.62 115 GLN A O 1
ATOM 876 N N . GLY A 1 116 ? 2.072 -17.553 -15.861 1.00 63.12 116 GLY A N 1
ATOM 877 C CA . GLY A 1 116 ? 3.389 -18.166 -16.008 1.00 63.12 116 GLY A CA 1
ATOM 878 C C . GLY A 1 116 ? 3.482 -19.562 -15.384 1.00 63.12 116 GLY A C 1
ATOM 879 O O . GLY A 1 116 ? 3.208 -19.748 -14.208 1.00 63.12 116 GLY A O 1
ATOM 880 N N . LYS A 1 117 ? 4.003 -20.554 -16.123 1.00 54.59 117 LYS A N 1
ATOM 881 C CA . LYS A 1 117 ? 4.294 -21.910 -15.596 1.00 54.59 117 LYS A CA 1
ATOM 882 C C . LYS A 1 117 ? 5.371 -21.956 -14.490 1.00 54.59 117 LYS A C 1
ATOM 884 O O . LYS A 1 117 ? 5.573 -23.018 -13.909 1.00 54.59 117 LYS A O 1
ATOM 889 N N . HIS A 1 118 ? 6.068 -20.846 -14.219 1.00 52.09 118 HIS A N 1
ATOM 890 C CA . HIS A 1 118 ? 7.247 -20.788 -13.339 1.00 52.09 118 HIS A CA 1
ATOM 891 C C . HIS A 1 118 ? 7.096 -19.891 -12.097 1.00 52.09 118 HIS A C 1
ATOM 893 O O . HIS A 1 118 ? 7.966 -19.948 -11.237 1.00 52.09 118 HIS A O 1
ATOM 899 N N . LEU A 1 119 ? 6.022 -19.096 -11.974 1.00 56.53 119 LEU A N 1
ATOM 900 C CA . LEU A 1 119 ? 5.848 -18.115 -10.883 1.00 56.53 119 LEU A CA 1
ATOM 901 C C . LEU A 1 119 ? 4.544 -18.302 -10.085 1.00 56.53 119 LEU A C 1
ATOM 903 O O . LEU A 1 119 ? 4.188 -17.452 -9.273 1.00 56.53 119 LEU A O 1
ATOM 907 N N . LEU A 1 120 ? 3.847 -19.431 -10.270 1.00 52.97 120 LEU A N 1
ATOM 908 C CA . LEU A 1 120 ? 2.557 -19.732 -9.625 1.00 52.97 120 LEU A CA 1
ATOM 909 C C . LEU A 1 120 ? 2.603 -19.692 -8.087 1.00 52.97 120 LEU A C 1
A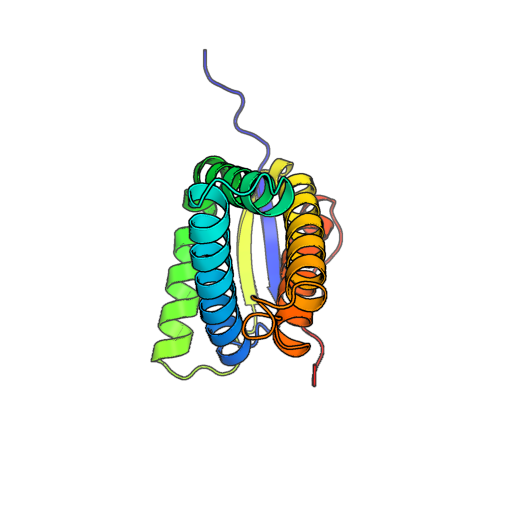TOM 911 O O . LEU A 1 120 ? 1.571 -19.524 -7.448 1.00 52.97 120 LEU A O 1
ATOM 915 N N . THR A 1 121 ? 3.784 -19.839 -7.484 1.00 55.03 121 THR A N 1
ATOM 916 C CA . THR A 1 121 ? 3.994 -19.751 -6.031 1.00 55.03 121 THR A CA 1
ATOM 917 C C . THR A 1 121 ? 4.002 -18.322 -5.479 1.00 55.03 121 THR A C 1
ATOM 919 O O . THR A 1 121 ? 4.098 -18.167 -4.267 1.00 55.03 121 THR A O 1
ATOM 922 N N . LEU A 1 122 ? 3.908 -17.295 -6.332 1.00 62.81 122 LEU A N 1
ATOM 923 C CA . LEU A 1 122 ? 3.985 -15.877 -5.945 1.00 62.81 122 LEU A CA 1
ATOM 924 C C . LEU A 1 122 ? 2.690 -15.095 -6.188 1.00 62.81 122 LEU A C 1
ATOM 926 O O . LEU A 1 122 ? 2.665 -13.896 -5.933 1.00 62.81 122 LEU A O 1
ATOM 930 N N . ALA A 1 123 ? 1.630 -15.735 -6.692 1.00 66.00 123 ALA A N 1
ATOM 931 C CA . ALA A 1 123 ? 0.352 -15.051 -6.861 1.00 66.00 123 ALA A CA 1
ATOM 932 C C . ALA A 1 123 ? -0.162 -14.586 -5.490 1.00 66.00 123 ALA A C 1
ATOM 934 O O . ALA A 1 123 ? -0.349 -15.405 -4.584 1.00 66.00 123 ALA A O 1
ATOM 935 N N . ALA A 1 124 ? -0.363 -13.275 -5.343 1.00 70.56 124 ALA A N 1
ATOM 936 C CA . ALA A 1 124 ? -0.830 -12.689 -4.098 1.00 70.56 124 ALA A CA 1
ATOM 937 C C . ALA A 1 124 ? -2.197 -13.268 -3.699 1.00 70.56 124 ALA A C 1
ATOM 939 O O . ALA A 1 124 ? -3.084 -13.480 -4.532 1.00 70.56 124 ALA A O 1
ATOM 940 N N . GLY A 1 125 ? -2.369 -13.518 -2.399 1.00 83.06 125 GLY A N 1
ATOM 941 C CA . GLY A 1 125 ? -3.663 -13.918 -1.851 1.00 83.06 125 GLY A CA 1
ATOM 942 C C . GLY A 1 125 ? -4.735 -12.849 -2.114 1.00 83.06 125 GLY A C 1
ATOM 943 O O . GLY A 1 125 ? -4.410 -11.662 -2.211 1.00 83.06 125 GLY A O 1
ATOM 944 N N . PRO A 1 126 ? -6.023 -13.225 -2.218 1.00 86.56 126 PRO A N 1
ATOM 945 C CA . PRO A 1 126 ? -7.095 -12.263 -2.487 1.00 86.56 126 PRO A CA 1
ATOM 946 C C . PRO A 1 126 ? -7.189 -11.156 -1.423 1.00 86.56 126 PRO A C 1
ATOM 948 O O . PRO A 1 126 ? -7.536 -10.025 -1.758 1.00 86.56 126 PRO A O 1
ATOM 951 N N . ASP A 1 127 ? -6.835 -11.455 -0.172 1.00 89.50 127 ASP A N 1
ATOM 952 C CA . ASP A 1 127 ? -6.779 -10.500 0.939 1.00 89.50 127 ASP A CA 1
ATOM 953 C C . ASP A 1 127 ? -5.645 -9.473 0.767 1.00 89.50 127 ASP A C 1
ATOM 955 O O . ASP A 1 127 ? -5.844 -8.275 0.971 1.00 89.50 127 ASP A O 1
ATOM 959 N N . VAL A 1 128 ? -4.473 -9.918 0.311 1.00 88.94 128 VAL A N 1
ATOM 960 C CA . VAL A 1 128 ? -3.322 -9.055 0.000 1.00 88.94 128 VAL A CA 1
ATOM 961 C C . VAL A 1 128 ? -3.616 -8.129 -1.178 1.00 88.94 128 VAL A C 1
ATOM 963 O O . VAL A 1 128 ? -3.373 -6.922 -1.096 1.00 88.94 128 VAL A O 1
ATOM 966 N N . VAL A 1 129 ? -4.204 -8.661 -2.255 1.00 89.75 129 VAL A N 1
ATOM 967 C CA . VAL A 1 129 ? -4.632 -7.852 -3.410 1.00 89.75 129 VAL A CA 1
ATOM 968 C C . VAL A 1 129 ? -5.668 -6.813 -2.985 1.00 89.75 129 VAL A C 1
ATOM 970 O O . VAL A 1 129 ? -5.579 -5.649 -3.385 1.00 89.75 129 VAL A O 1
ATOM 973 N N . ALA A 1 130 ? -6.635 -7.205 -2.151 1.00 93.25 130 ALA A N 1
ATOM 974 C CA . ALA A 1 130 ? -7.645 -6.293 -1.636 1.00 93.25 130 ALA A CA 1
ATOM 975 C C . ALA A 1 130 ? -7.017 -5.165 -0.801 1.00 93.25 130 ALA A C 1
ATOM 977 O O . ALA A 1 130 ? -7.331 -3.997 -1.049 1.00 93.25 130 ALA A O 1
ATOM 978 N N . LEU A 1 131 ? -6.093 -5.482 0.119 1.00 94.06 131 LEU A N 1
ATOM 979 C CA . LEU A 1 131 ? -5.432 -4.464 0.941 1.00 94.06 131 LEU A CA 1
ATOM 980 C C . LEU A 1 131 ? -4.614 -3.500 0.088 1.00 94.06 131 LEU A C 1
ATOM 982 O O . LEU A 1 131 ? -4.746 -2.287 0.240 1.00 94.06 131 LEU A O 1
ATOM 986 N N . ARG A 1 132 ? -3.821 -4.021 -0.849 1.00 92.31 132 ARG A N 1
ATOM 987 C CA . ARG A 1 132 ? -3.003 -3.220 -1.765 1.00 92.31 132 ARG A CA 1
ATOM 988 C C . ARG A 1 132 ? -3.845 -2.250 -2.592 1.00 92.31 132 ARG A C 1
ATOM 990 O O . ARG A 1 132 ? -3.519 -1.065 -2.675 1.00 92.31 132 ARG A O 1
ATOM 997 N N . ARG A 1 133 ? -4.942 -2.737 -3.180 1.00 94.31 133 ARG A N 1
ATOM 998 C CA . ARG A 1 133 ? -5.865 -1.917 -3.978 1.00 94.31 133 ARG A CA 1
ATOM 999 C C . ARG A 1 133 ? -6.530 -0.839 -3.136 1.00 94.31 133 ARG A C 1
ATOM 1001 O O . ARG A 1 133 ? -6.531 0.319 -3.541 1.00 94.31 133 ARG A O 1
ATOM 1008 N N . TRP A 1 134 ? -7.055 -1.201 -1.966 1.00 96.81 134 TRP A N 1
ATOM 1009 C CA . TRP A 1 134 ? -7.649 -0.226 -1.055 1.00 96.81 134 TRP A CA 1
ATOM 1010 C C . TRP A 1 134 ? -6.635 0.845 -0.652 1.00 96.81 134 TRP A C 1
ATOM 1012 O O . TRP A 1 134 ? -6.939 2.027 -0.760 1.00 96.81 134 TRP A O 1
ATOM 1022 N N . TRP A 1 135 ? -5.423 0.452 -0.258 1.00 95.88 135 TRP A N 1
ATOM 1023 C CA . TRP A 1 135 ? -4.385 1.372 0.205 1.00 95.88 135 TRP A CA 1
ATOM 1024 C C . TRP A 1 135 ? -4.017 2.408 -0.856 1.00 95.88 135 TRP A C 1
ATOM 1026 O O . TRP A 1 135 ? -4.057 3.612 -0.602 1.00 95.88 135 TRP A O 1
ATOM 1036 N N . LEU A 1 136 ? -3.691 1.945 -2.066 1.00 95.00 136 LEU A N 1
ATOM 1037 C CA . LEU A 1 136 ? -3.299 2.820 -3.170 1.00 95.00 136 LEU A CA 1
ATOM 1038 C C . LEU A 1 136 ? -4.462 3.701 -3.637 1.00 95.00 136 LEU A C 1
ATOM 1040 O O . LEU A 1 136 ? -4.245 4.877 -3.934 1.00 95.00 136 LEU A O 1
ATOM 1044 N N . GLU A 1 137 ? -5.688 3.171 -3.651 1.00 96.56 137 GLU A N 1
ATOM 1045 C CA . GLU A 1 137 ? -6.875 3.959 -3.984 1.00 96.56 137 GLU A CA 1
ATOM 1046 C C . GLU A 1 137 ? -7.157 5.029 -2.928 1.00 96.56 137 GLU A C 1
ATOM 1048 O O . GLU A 1 137 ? -7.432 6.165 -3.299 1.00 96.56 137 GLU A O 1
ATOM 1053 N N . GLN A 1 138 ? -7.037 4.718 -1.631 1.00 97.38 138 GLN A N 1
ATOM 1054 C CA . GLN A 1 138 ? -7.252 5.699 -0.562 1.00 97.38 138 GLN A CA 1
ATOM 1055 C C . GLN A 1 138 ? -6.275 6.869 -0.653 1.00 97.38 138 GLN A C 1
ATOM 1057 O O . GLN A 1 138 ? -6.682 8.020 -0.488 1.00 97.38 138 GLN A O 1
ATOM 1062 N N . LEU A 1 139 ? -5.001 6.602 -0.950 1.00 95.50 139 LEU A N 1
ATOM 1063 C CA . LEU A 1 139 ? -4.037 7.673 -1.187 1.00 95.50 139 LEU A CA 1
ATOM 1064 C C . LEU A 1 139 ? -4.417 8.479 -2.436 1.00 95.50 139 LEU A C 1
ATOM 1066 O O . LEU A 1 139 ? -4.496 9.705 -2.377 1.00 95.50 139 LEU A O 1
ATOM 1070 N N . ALA A 1 140 ? -4.714 7.816 -3.555 1.00 95.69 140 ALA A N 1
ATOM 1071 C CA . ALA A 1 140 ? -5.036 8.495 -4.806 1.00 95.69 140 ALA A CA 1
ATOM 1072 C C . ALA A 1 140 ? -6.299 9.369 -4.719 1.00 95.69 140 ALA A C 1
ATOM 1074 O O . ALA A 1 140 ? -6.264 10.544 -5.088 1.00 95.69 140 ALA A O 1
ATOM 1075 N N . SER A 1 141 ? -7.401 8.833 -4.192 1.00 96.94 141 SER A N 1
ATOM 1076 C CA . SER A 1 141 ? -8.686 9.530 -4.131 1.00 96.94 141 SER A CA 1
ATOM 1077 C C . SER A 1 141 ? -8.654 10.717 -3.162 1.00 96.94 141 SER A C 1
ATOM 1079 O O . SER A 1 141 ? -9.211 11.778 -3.453 1.00 96.94 141 SER A O 1
ATOM 1081 N N . GLN A 1 142 ? -7.974 10.596 -2.019 1.00 97.69 142 GLN A N 1
ATOM 1082 C CA . GLN A 1 142 ? -7.850 11.697 -1.056 1.00 97.69 142 GLN A CA 1
ATOM 1083 C C . GLN A 1 142 ? -6.939 12.813 -1.585 1.00 97.69 142 GLN A C 1
ATOM 1085 O O . GLN A 1 142 ? -7.225 14.003 -1.402 1.00 97.69 142 GLN A O 1
ATOM 1090 N N . LEU A 1 143 ? -5.898 12.455 -2.345 1.00 95.69 143 LEU A N 1
ATOM 1091 C CA . LEU A 1 143 ? -5.074 13.419 -3.079 1.00 95.69 143 LEU A CA 1
ATOM 1092 C C . LEU A 1 143 ? -5.855 14.179 -4.163 1.00 95.69 143 LEU A C 1
ATOM 1094 O O . LEU A 1 143 ? -5.487 15.305 -4.497 1.00 95.69 143 LEU A O 1
ATOM 1098 N N . GLU A 1 144 ? -6.983 13.636 -4.623 1.00 94.81 144 GLU A N 1
ATOM 1099 C CA . GLU A 1 144 ? -7.955 14.304 -5.500 1.00 94.81 144 GLU A CA 1
ATOM 1100 C C . GLU A 1 144 ? -9.035 15.078 -4.714 1.00 94.81 144 GLU A C 1
ATOM 1102 O O . GLU A 1 144 ? -9.598 16.044 -5.224 1.00 94.81 144 GLU A O 1
ATOM 1107 N N . GLY A 1 145 ? -9.229 14.775 -3.426 1.00 95.50 145 GLY A N 1
ATOM 1108 C CA . GLY A 1 145 ? -10.108 15.509 -2.503 1.00 95.50 145 GLY A CA 1
ATOM 1109 C C . GLY A 1 145 ? -11.307 14.707 -2.001 1.00 95.50 145 GLY A C 1
ATOM 1110 O O . GLY A 1 145 ? -12.192 15.275 -1.363 1.00 95.50 145 GLY A O 1
ATOM 1111 N N . ALA A 1 146 ? -11.351 13.405 -2.283 1.00 97.38 146 ALA A N 1
ATOM 1112 C CA . ALA A 1 146 ? -12.349 12.512 -1.715 1.00 97.38 146 ALA A CA 1
ATOM 1113 C C . ALA A 1 146 ? -12.148 12.349 -0.192 1.00 97.38 146 ALA A C 1
ATOM 1115 O O . ALA A 1 146 ? -11.018 12.449 0.293 1.00 97.38 146 ALA A O 1
ATOM 1116 N N . PRO A 1 147 ? -13.217 12.081 0.577 1.00 97.06 147 PRO A N 1
ATOM 1117 C CA . PRO A 1 147 ? -13.090 11.714 1.985 1.00 97.06 147 PRO A CA 1
ATOM 1118 C C . PRO A 1 147 ? -12.452 10.319 2.151 1.00 97.06 147 PRO A C 1
ATOM 1120 O O . PRO A 1 147 ? -12.568 9.489 1.244 1.00 97.06 147 PRO A O 1
ATOM 1123 N N . PRO A 1 148 ? -11.815 10.034 3.303 1.00 97.62 148 PRO A N 1
ATOM 1124 C CA . PRO A 1 148 ? -11.270 8.712 3.595 1.00 97.62 148 PRO A CA 1
ATOM 1125 C C . PRO A 1 148 ? -12.381 7.668 3.747 1.00 97.62 148 PRO A C 1
ATOM 1127 O O . PRO A 1 148 ? -13.436 7.941 4.324 1.00 97.62 148 PRO A O 1
ATOM 1130 N N . VAL A 1 149 ? -12.114 6.454 3.272 1.00 97.88 149 VAL A N 1
ATOM 1131 C CA . VAL A 1 149 ? -12.981 5.283 3.430 1.00 97.88 149 VAL A CA 1
ATOM 1132 C C . VAL A 1 149 ? -12.228 4.226 4.243 1.00 97.88 149 VAL A C 1
ATOM 1134 O O . VAL A 1 149 ? -11.125 3.837 3.848 1.00 97.88 149 VAL A O 1
ATOM 1137 N N . PRO A 1 150 ? -12.788 3.744 5.368 1.00 97.44 150 PRO A N 1
ATOM 1138 C CA . PRO A 1 150 ? -12.134 2.733 6.191 1.00 97.44 150 PRO A CA 1
ATOM 1139 C C . PRO A 1 150 ? -11.969 1.404 5.458 1.00 97.44 150 PRO A C 1
ATOM 1141 O O . PRO A 1 150 ? -12.732 1.092 4.539 1.00 97.44 150 PRO A O 1
ATOM 1144 N N . TRP A 1 151 ? -10.985 0.612 5.888 1.00 97.06 151 TRP A N 1
ATOM 1145 C CA . TRP A 1 151 ? -10.879 -0.781 5.465 1.00 97.06 151 TRP A CA 1
ATOM 1146 C C . TRP A 1 151 ? -12.191 -1.513 5.803 1.00 97.06 151 TRP A C 1
ATOM 1148 O O . TRP A 1 151 ? -12.689 -1.388 6.928 1.00 97.06 151 TRP A O 1
ATOM 1158 N N . PRO A 1 152 ? -12.806 -2.232 4.846 1.00 91.81 152 PRO A N 1
ATOM 1159 C CA . PRO A 1 152 ? -14.068 -2.915 5.083 1.00 91.81 152 PRO A CA 1
ATOM 1160 C C . PRO A 1 152 ? -13.918 -4.011 6.143 1.00 91.81 152 PRO A C 1
ATOM 1162 O O . PRO A 1 152 ? -12.987 -4.814 6.121 1.00 91.81 152 PRO A O 1
ATOM 1165 N N . ALA A 1 153 ? -14.885 -4.080 7.056 1.00 75.81 153 ALA A N 1
ATOM 1166 C CA . ALA A 1 153 ? -14.940 -5.153 8.038 1.00 75.81 153 ALA A CA 1
ATOM 1167 C C . ALA A 1 153 ? -15.145 -6.510 7.337 1.00 75.81 153 ALA A C 1
ATOM 1169 O O . ALA A 1 153 ? -16.127 -6.693 6.617 1.00 75.81 153 ALA A O 1
ATOM 1170 N N . GLY A 1 154 ? -14.243 -7.466 7.582 1.00 61.97 154 GLY A N 1
ATOM 1171 C CA . GLY A 1 154 ? -14.362 -8.847 7.097 1.00 61.97 154 GLY A CA 1
ATOM 1172 C C . GLY A 1 154 ? -13.847 -9.115 5.677 1.00 61.97 154 GLY A C 1
ATOM 1173 O O . GLY A 1 154 ? -14.237 -10.133 5.106 1.00 61.97 154 GLY A O 1
ATOM 1174 N N . ALA A 1 155 ? -13.025 -8.222 5.117 1.00 58.47 155 ALA A N 1
ATOM 1175 C CA . ALA A 1 155 ? -12.266 -8.473 3.887 1.00 58.47 155 ALA A CA 1
ATOM 1176 C C . ALA A 1 155 ? -11.048 -9.382 4.103 1.00 58.47 155 ALA A C 1
ATOM 1178 O O . ALA A 1 155 ? -10.486 -9.365 5.224 1.00 58.47 155 ALA A O 1
#

pLDDT: mean 84.96, std 12.94, range [36.84, 98.12]